Protein AF-A0A531MGT1-F1 (afdb_monomer_lite)

pLDDT: mean 92.44, std 8.83, range [54.56, 98.25]

Structure (mmCIF, N/CA/C/O backbone):
data_AF-A0A531MGT1-F1
#
_entry.id   AF-A0A531MGT1-F1
#
loop_
_atom_site.group_PDB
_atom_site.id
_atom_site.type_symbol
_atom_site.label_atom_id
_atom_site.label_alt_id
_atom_site.label_comp_id
_atom_site.label_asym_id
_atom_site.label_entity_id
_atom_site.label_seq_id
_atom_site.pdbx_PDB_ins_code
_atom_site.Cartn_x
_atom_site.Cartn_y
_atom_site.Cartn_z
_atom_site.occupancy
_atom_site.B_iso_or_equiv
_atom_site.auth_seq_id
_atom_site.auth_comp_id
_atom_site.auth_asym_id
_atom_site.auth_atom_id
_atom_site.pdbx_PDB_model_num
ATOM 1 N N . VAL A 1 1 ? 16.423 2.875 -13.349 1.00 54.56 1 VAL A N 1
ATOM 2 C CA . VAL A 1 1 ? 14.961 3.122 -13.429 1.00 54.56 1 VAL A CA 1
ATOM 3 C C . VAL A 1 1 ? 14.431 3.274 -12.011 1.00 54.56 1 VAL A C 1
ATOM 5 O O . VAL A 1 1 ? 14.729 2.421 -11.186 1.00 54.56 1 VAL A O 1
ATOM 8 N N . MET A 1 2 ? 13.733 4.365 -11.688 1.00 54.91 2 MET A N 1
ATOM 9 C CA . MET A 1 2 ? 13.284 4.667 -10.320 1.00 54.91 2 MET A CA 1
ATOM 10 C C . MET A 1 2 ? 11.908 4.043 -10.041 1.00 54.91 2 MET A C 1
ATOM 12 O O . MET A 1 2 ? 10.889 4.716 -10.100 1.00 54.91 2 MET A O 1
ATOM 16 N N . GLN A 1 3 ? 11.886 2.744 -9.730 1.00 76.25 3 GLN A N 1
ATOM 17 C CA . GLN A 1 3 ? 10.650 1.986 -9.457 1.00 76.25 3 GLN A CA 1
ATOM 18 C C . GLN A 1 3 ? 10.107 2.173 -8.027 1.00 76.25 3 GLN A C 1
ATOM 20 O O . GLN A 1 3 ? 9.001 1.740 -7.717 1.00 76.25 3 GLN A O 1
ATOM 25 N N . GLY A 1 4 ? 10.870 2.814 -7.133 1.00 87.31 4 GLY A N 1
ATOM 26 C CA . GLY A 1 4 ? 10.494 2.962 -5.721 1.00 87.31 4 GLY A CA 1
ATOM 27 C C . GLY A 1 4 ? 9.217 3.780 -5.510 1.00 87.31 4 GLY A C 1
ATOM 28 O O . GLY A 1 4 ? 8.331 3.349 -4.778 1.00 87.31 4 GLY A O 1
ATOM 29 N N . ILE A 1 5 ? 9.092 4.927 -6.188 1.00 89.69 5 ILE A N 1
ATOM 30 C CA . ILE A 1 5 ? 7.930 5.822 -6.046 1.00 89.69 5 ILE A CA 1
ATOM 31 C C . ILE A 1 5 ? 6.674 5.191 -6.656 1.00 89.69 5 ILE A C 1
ATOM 33 O O . ILE A 1 5 ? 5.605 5.240 -6.054 1.00 89.69 5 ILE A O 1
ATOM 37 N N . GLU A 1 6 ? 6.790 4.556 -7.822 1.00 90.94 6 GLU A N 1
ATOM 38 C CA . GLU A 1 6 ? 5.654 3.894 -8.472 1.00 90.94 6 GLU A CA 1
ATOM 39 C C . GLU A 1 6 ? 5.120 2.735 -7.624 1.00 90.94 6 GLU A C 1
ATOM 41 O O . GLU A 1 6 ? 3.909 2.627 -7.422 1.00 90.94 6 GLU A O 1
ATOM 46 N N . ASN A 1 7 ? 6.021 1.930 -7.046 1.00 93.06 7 ASN A N 1
ATOM 47 C CA . ASN A 1 7 ? 5.661 0.881 -6.095 1.00 93.06 7 ASN A CA 1
ATOM 48 C C . ASN A 1 7 ? 5.006 1.466 -4.836 1.00 93.06 7 ASN A C 1
ATOM 50 O O . ASN A 1 7 ? 3.967 0.966 -4.402 1.00 93.06 7 ASN A O 1
ATOM 54 N N . LEU A 1 8 ? 5.564 2.545 -4.275 1.00 93.56 8 LEU A N 1
ATOM 55 C CA . LEU A 1 8 ? 4.995 3.222 -3.108 1.00 93.56 8 LEU A C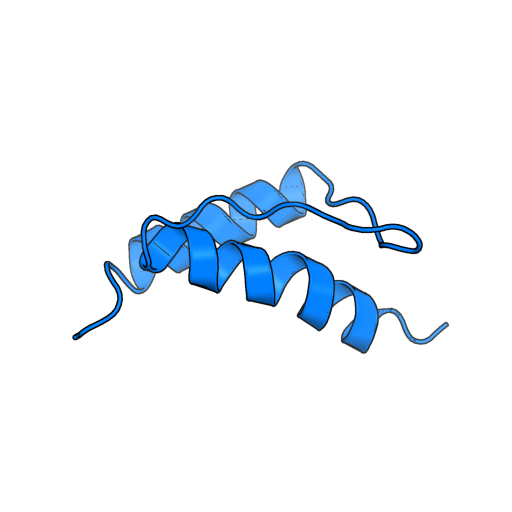A 1
ATOM 56 C C . LEU A 1 8 ? 3.564 3.700 -3.384 1.00 93.56 8 LEU A C 1
ATOM 58 O O . LEU A 1 8 ? 2.670 3.461 -2.576 1.00 93.56 8 LEU A O 1
ATOM 62 N N . ILE A 1 9 ? 3.320 4.330 -4.533 1.00 93.62 9 ILE A N 1
ATOM 63 C CA . ILE A 1 9 ? 1.990 4.819 -4.913 1.00 93.62 9 ILE A CA 1
ATOM 64 C C . ILE A 1 9 ? 1.031 3.648 -5.165 1.00 93.62 9 ILE A C 1
ATOM 66 O O . ILE A 1 9 ? -0.101 3.668 -4.675 1.00 93.62 9 ILE A O 1
ATOM 70 N N . CYS A 1 10 ? 1.458 2.641 -5.932 1.00 95.06 10 CYS A N 1
ATOM 71 C CA . CYS A 1 10 ? 0.629 1.495 -6.303 1.00 95.06 10 CYS A CA 1
ATOM 72 C C . CYS A 1 10 ? 0.188 0.702 -5.068 1.00 95.06 10 CYS A C 1
ATOM 74 O O . CYS A 1 10 ? -1.014 0.508 -4.857 1.00 95.06 10 CYS A O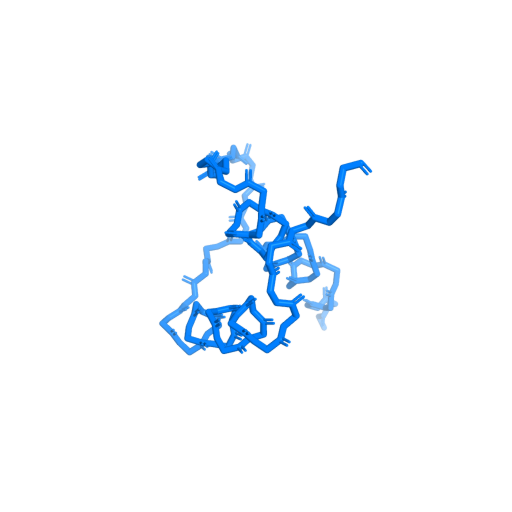 1
ATOM 76 N N . TYR A 1 11 ? 1.142 0.292 -4.231 1.00 96.56 11 TYR A N 1
ATOM 77 C CA . TYR A 1 11 ? 0.883 -0.575 -3.084 1.00 96.56 11 TYR A CA 1
ATOM 78 C C . TYR A 1 11 ? 0.473 0.197 -1.827 1.00 96.56 11 TYR A C 1
ATOM 80 O O . TYR A 1 11 ? -0.348 -0.302 -1.062 1.00 96.56 11 TYR A O 1
ATOM 88 N N . GLY A 1 12 ? 0.945 1.431 -1.630 1.00 95.94 12 GLY A N 1
ATOM 89 C CA . GLY A 1 12 ? 0.576 2.253 -0.472 1.00 95.94 12 GLY A CA 1
ATOM 90 C C . GLY A 1 12 ? -0.917 2.584 -0.434 1.00 95.94 12 GLY A C 1
ATOM 91 O O . GLY A 1 12 ? -1.563 2.402 0.597 1.00 95.94 12 GLY A O 1
ATOM 92 N N . LYS A 1 13 ? -1.505 2.969 -1.577 1.00 96.44 13 LYS A N 1
ATOM 93 C CA . LYS A 1 13 ? -2.959 3.199 -1.676 1.00 96.44 13 LYS A CA 1
ATOM 94 C C . LYS A 1 13 ? -3.759 1.929 -1.386 1.00 96.44 13 LYS A C 1
ATOM 96 O O . LYS A 1 13 ? -4.776 1.992 -0.703 1.00 96.44 13 LYS A O 1
ATOM 101 N N . ARG A 1 14 ? -3.283 0.776 -1.864 1.00 97.62 14 ARG A N 1
ATOM 102 C CA . ARG A 1 14 ? -3.914 -0.536 -1.637 1.00 97.62 14 ARG A CA 1
ATOM 103 C C . ARG A 1 14 ? -3.865 -0.951 -0.174 1.00 97.62 14 ARG A C 1
ATOM 105 O O . ARG A 1 14 ? -4.879 -1.388 0.353 1.00 97.62 14 ARG A O 1
ATOM 112 N N . LEU A 1 15 ? -2.726 -0.752 0.487 1.00 97.56 15 LEU A N 1
ATOM 113 C CA . LEU A 1 15 ? -2.582 -1.015 1.915 1.00 97.56 15 LEU A CA 1
ATOM 114 C C . LEU A 1 15 ? -3.521 -0.134 2.743 1.00 97.56 15 LEU A C 1
ATOM 116 O O . LEU A 1 15 ? -4.189 -0.631 3.646 1.00 97.56 15 LEU A O 1
ATOM 120 N N . PHE A 1 16 ? -3.614 1.155 2.413 1.00 97.00 16 PHE A N 1
ATOM 121 C CA . PHE A 1 16 ? -4.578 2.044 3.053 1.00 97.00 16 PHE A CA 1
ATOM 122 C C . PHE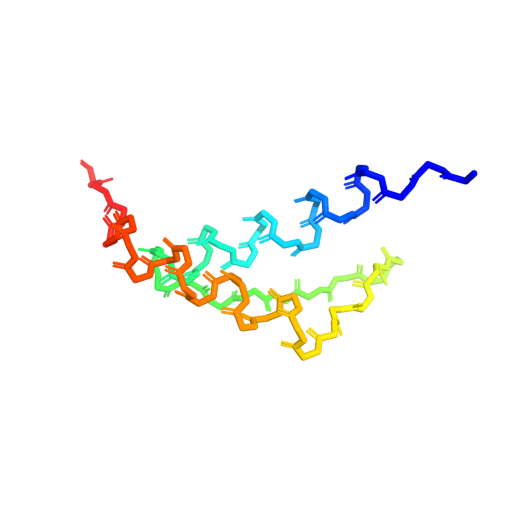 A 1 16 ? -6.021 1.566 2.831 1.00 97.00 16 PHE A C 1
ATOM 124 O O . PHE A 1 16 ? -6.755 1.396 3.800 1.00 97.00 16 PHE A O 1
ATOM 131 N N . GLY A 1 17 ? -6.409 1.283 1.582 1.00 96.75 17 GLY A N 1
ATOM 132 C CA . GLY A 1 17 ? -7.755 0.813 1.243 1.00 96.75 17 GLY A CA 1
ATOM 133 C C . GLY A 1 17 ? -8.143 -0.479 1.966 1.00 96.75 17 GLY A C 1
ATOM 134 O O . GLY A 1 17 ? -9.217 -0.543 2.561 1.00 96.75 17 GLY A O 1
ATOM 135 N N . ALA A 1 18 ? -7.236 -1.460 2.013 1.00 97.12 18 ALA A N 1
ATOM 136 C CA . ALA A 1 18 ? -7.435 -2.720 2.731 1.00 97.12 18 ALA A CA 1
ATOM 137 C C . ALA A 1 18 ? -7.708 -2.505 4.228 1.00 97.12 18 ALA A C 1
ATOM 139 O O . ALA A 1 18 ? -8.596 -3.136 4.794 1.00 97.12 18 ALA A O 1
ATOM 140 N N . ARG A 1 19 ? -6.991 -1.573 4.867 1.00 97.00 19 ARG A N 1
ATOM 141 C CA . ARG A 1 19 ? -7.163 -1.283 6.299 1.00 97.00 19 ARG A CA 1
ATOM 142 C C . ARG A 1 19 ? -8.339 -0.349 6.604 1.00 97.00 19 ARG A C 1
ATOM 144 O O . ARG A 1 19 ? -8.860 -0.382 7.719 1.00 97.00 19 ARG A O 1
ATOM 151 N N . ALA A 1 20 ? -8.734 0.492 5.647 1.00 96.88 20 ALA A N 1
ATOM 152 C CA . ALA A 1 20 ? -9.846 1.439 5.765 1.00 96.88 20 ALA A CA 1
ATOM 153 C C . ALA A 1 20 ? -11.199 0.838 5.340 1.00 96.88 20 ALA A C 1
ATOM 155 O O . ALA A 1 20 ? -12.239 1.418 5.640 1.00 96.88 20 ALA A O 1
ATOM 156 N N . GLY A 1 21 ? -11.201 -0.300 4.636 1.00 95.25 21 GLY A N 1
ATOM 157 C CA . GLY A 1 21 ? -12.405 -0.863 4.021 1.00 95.25 21 GLY A CA 1
ATOM 158 C C . GLY A 1 21 ? -12.862 -0.095 2.775 1.00 95.25 21 GLY A C 1
ATOM 159 O O . GLY A 1 21 ? -14.053 -0.054 2.483 1.00 95.25 21 GLY A O 1
ATOM 160 N N . ILE A 1 22 ? -11.929 0.539 2.054 1.00 95.25 22 ILE A N 1
ATOM 161 C CA . ILE A 1 22 ? -12.203 1.344 0.856 1.00 95.25 22 ILE A CA 1
ATOM 162 C C . ILE A 1 22 ? -11.623 0.644 -0.371 1.00 95.25 22 ILE A C 1
ATOM 164 O O . ILE A 1 22 ? -10.443 0.289 -0.405 1.00 95.25 22 ILE A O 1
ATOM 168 N N . GLN A 1 23 ? -12.441 0.492 -1.411 1.00 94.81 23 GLN A N 1
ATOM 169 C CA . GLN A 1 23 ? -11.991 -0.053 -2.686 1.00 94.81 23 GLN A CA 1
ATOM 170 C C . GLN A 1 23 ? -11.098 0.953 -3.427 1.00 94.81 23 GLN A C 1
ATOM 172 O O . GLN A 1 23 ? -11.427 2.131 -3.558 1.00 94.81 23 GLN A O 1
ATOM 177 N N . ILE A 1 24 ? -9.958 0.479 -3.933 1.00 95.00 24 ILE A N 1
ATOM 178 C CA . ILE A 1 24 ? -9.020 1.298 -4.703 1.00 95.00 24 ILE A CA 1
ATOM 179 C C . ILE A 1 24 ? -9.256 1.090 -6.193 1.00 95.00 24 ILE A C 1
ATOM 181 O O . ILE A 1 24 ? -9.256 -0.038 -6.684 1.00 95.00 24 ILE A O 1
ATOM 185 N N . HIS A 1 25 ? -9.394 2.201 -6.910 1.00 92.69 25 HIS A N 1
ATOM 186 C CA . HIS A 1 25 ? -9.507 2.238 -8.362 1.00 92.69 25 HIS A CA 1
ATOM 187 C C . HIS A 1 25 ? -8.298 2.972 -8.942 1.00 92.69 25 HIS A C 1
ATOM 189 O O . HIS A 1 25 ? -7.958 4.074 -8.504 1.00 92.69 25 HIS A O 1
ATOM 195 N N . ASP A 1 26 ? -7.636 2.365 -9.926 1.00 91.56 26 ASP A N 1
ATOM 196 C C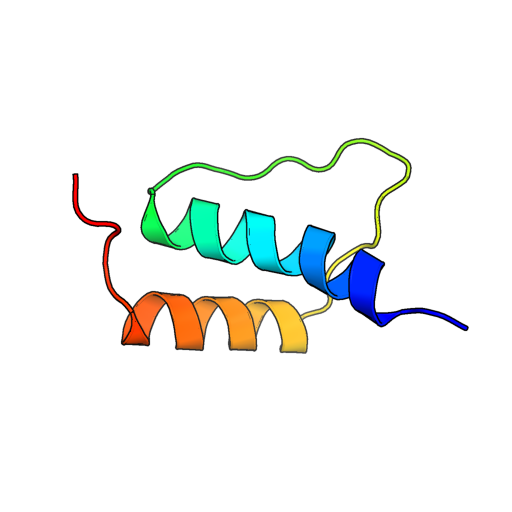A . ASP A 1 26 ? -6.527 3.011 -10.621 1.00 91.56 26 ASP A CA 1
ATOM 197 C C . ASP A 1 26 ? -7.040 3.899 -11.757 1.00 91.56 26 ASP A C 1
ATOM 199 O O . ASP A 1 26 ? -7.971 3.549 -12.483 1.00 91.56 26 ASP A O 1
ATOM 203 N N . ARG A 1 27 ? -6.371 5.037 -11.950 1.00 90.12 27 ARG A N 1
ATOM 204 C CA . ARG A 1 27 ? -6.562 5.918 -13.103 1.00 90.12 27 ARG A CA 1
ATOM 205 C C . ARG A 1 27 ? -5.273 5.945 -13.910 1.00 90.12 27 ARG A C 1
ATOM 207 O O . ARG A 1 27 ? -4.207 6.162 -13.341 1.00 90.12 27 ARG A O 1
ATOM 214 N N . ALA A 1 28 ? -5.373 5.740 -15.220 1.00 88.38 28 ALA A N 1
ATOM 215 C CA . ALA A 1 28 ? -4.209 5.773 -16.095 1.00 88.38 28 ALA A CA 1
ATOM 216 C C . ALA A 1 28 ? -3.592 7.190 -16.183 1.00 88.38 28 ALA A C 1
ATOM 218 O O . ALA A 1 28 ? -4.344 8.171 -16.190 1.00 88.38 28 ALA A O 1
ATOM 219 N N . PRO A 1 29 ? -2.253 7.301 -16.301 1.00 87.31 29 PRO A N 1
ATOM 220 C CA . PRO A 1 29 ? -1.273 6.207 -16.278 1.00 87.31 29 PRO A CA 1
ATOM 221 C C . PRO A 1 29 ? -1.007 5.687 -14.851 1.00 87.31 29 PRO A C 1
ATOM 223 O O . PRO A 1 29 ? -0.829 6.467 -13.919 1.00 87.31 29 PRO A O 1
ATOM 226 N N . ALA A 1 30 ? -0.963 4.362 -14.684 1.00 89.69 30 ALA A N 1
ATOM 227 C CA . ALA A 1 30 ? -0.690 3.711 -13.402 1.00 89.69 30 ALA A CA 1
ATOM 228 C C . ALA A 1 30 ? 0.101 2.410 -13.592 1.00 89.69 30 ALA A C 1
ATOM 230 O O . ALA A 1 30 ? -0.121 1.670 -14.553 1.00 89.69 30 ALA A O 1
ATOM 231 N N . MET A 1 31 ? 0.989 2.114 -12.641 1.00 92.12 31 MET A N 1
ATOM 232 C CA . MET A 1 31 ? 1.625 0.804 -12.521 1.00 92.12 31 MET A CA 1
ATOM 233 C C . MET A 1 31 ? 0.572 -0.241 -12.135 1.00 92.12 31 MET A C 1
ATOM 235 O O . MET A 1 31 ? -0.174 -0.047 -11.175 1.00 92.12 31 MET A O 1
ATOM 239 N N . ARG A 1 32 ? 0.532 -1.365 -12.858 1.00 91.81 32 ARG A N 1
ATOM 240 C CA . ARG A 1 32 ? -0.316 -2.507 -12.494 1.00 91.81 32 ARG A CA 1
ATOM 241 C C . ARG A 1 32 ? 0.358 -3.314 -11.381 1.00 91.81 32 ARG A C 1
ATOM 243 O O . ARG A 1 32 ? 1.548 -3.608 -11.509 1.00 91.81 32 ARG A O 1
ATOM 250 N N . PRO A 1 33 ? -0.363 -3.679 -10.310 1.00 93.81 33 PRO A N 1
ATOM 251 C CA . PRO A 1 33 ? 0.186 -4.570 -9.300 1.00 93.81 33 PRO A CA 1
ATOM 252 C C . PRO A 1 33 ? 0.391 -5.971 -9.888 1.00 93.81 33 PRO A C 1
ATOM 254 O O . PRO A 1 33 ? -0.271 -6.355 -10.853 1.00 93.81 33 PRO A O 1
ATOM 257 N N . ASN A 1 34 ? 1.272 -6.747 -9.266 1.00 94.88 34 ASN A N 1
ATOM 258 C CA . ASN A 1 34 ? 1.394 -8.183 -9.507 1.00 94.88 34 ASN A CA 1
ATOM 259 C C . ASN A 1 34 ? 0.909 -8.981 -8.285 1.00 94.88 34 ASN A C 1
ATOM 261 O O . ASN A 1 34 ? 0.672 -8.416 -7.215 1.00 94.88 34 ASN A O 1
ATOM 265 N N . GLU A 1 35 ? 0.768 -10.295 -8.445 1.00 97.00 35 GLU A N 1
ATOM 266 C CA . GLU A 1 35 ? 0.252 -11.190 -7.401 1.00 97.00 35 GLU A CA 1
ATOM 267 C C . GLU A 1 35 ? 1.090 -11.140 -6.117 1.00 97.00 35 GLU A C 1
ATOM 269 O O . GLU A 1 35 ? 0.538 -11.003 -5.027 1.00 97.00 35 GLU A O 1
ATOM 274 N N . THR A 1 36 ? 2.422 -11.156 -6.234 1.00 96.25 36 THR A N 1
ATOM 275 C CA . THR A 1 36 ? 3.334 -11.082 -5.082 1.00 96.25 36 THR A CA 1
ATOM 276 C C . THR A 1 36 ? 3.135 -9.799 -4.280 1.00 96.25 36 THR A C 1
ATOM 278 O O . THR A 1 36 ? 3.043 -9.836 -3.054 1.00 96.25 36 THR A O 1
ATOM 281 N N . GLY A 1 37 ? 3.034 -8.654 -4.954 1.00 95.12 37 GLY A N 1
ATOM 282 C CA . GLY A 1 37 ? 2.816 -7.367 -4.305 1.00 95.12 37 GLY A CA 1
ATOM 283 C C . GLY A 1 37 ? 1.451 -7.281 -3.623 1.00 95.12 37 GLY A C 1
ATOM 284 O O . GLY A 1 37 ? 1.352 -6.748 -2.519 1.00 95.12 37 GLY A O 1
ATOM 285 N N . LEU A 1 38 ? 0.408 -7.862 -4.226 1.00 97.12 38 LEU A N 1
ATOM 286 C CA . LEU A 1 38 ? -0.914 -7.965 -3.599 1.00 97.12 38 LEU A CA 1
ATOM 287 C C . LEU A 1 38 ? -0.883 -8.855 -2.349 1.00 97.12 38 LEU A C 1
ATOM 289 O O . LEU A 1 38 ? -1.418 -8.460 -1.313 1.00 97.12 38 LEU A O 1
ATOM 293 N N . ALA A 1 39 ? -0.198 -9.999 -2.405 1.00 98.06 39 ALA A N 1
ATOM 294 C CA . ALA A 1 39 ? -0.023 -10.878 -1.250 1.00 98.06 39 ALA A CA 1
ATOM 295 C C . ALA A 1 39 ? 0.739 -10.182 -0.107 1.00 98.06 39 ALA A C 1
ATOM 297 O O . ALA A 1 39 ? 0.371 -10.313 1.062 1.00 98.06 39 ALA A O 1
ATOM 298 N N . MET A 1 40 ? 1.766 -9.386 -0.430 1.00 97.62 40 MET A N 1
ATOM 299 C CA . MET A 1 40 ? 2.476 -8.573 0.562 1.00 97.62 40 MET A CA 1
ATOM 300 C C . MET A 1 40 ? 1.571 -7.509 1.189 1.00 97.62 40 MET A C 1
ATOM 302 O O . MET A 1 40 ? 1.584 -7.357 2.409 1.00 97.62 40 MET A O 1
ATOM 306 N N . VAL A 1 41 ? 0.769 -6.797 0.387 1.00 97.81 41 VAL A N 1
ATOM 307 C CA . VAL A 1 41 ? -0.207 -5.821 0.899 1.00 97.81 41 VAL A CA 1
ATOM 308 C C . VAL A 1 41 ? -1.162 -6.478 1.890 1.00 97.81 41 VAL A C 1
ATOM 310 O O . VAL A 1 41 ? -1.353 -5.929 2.973 1.00 97.81 41 VAL A O 1
ATOM 313 N N . GLN A 1 42 ? -1.709 -7.650 1.558 1.00 97.62 42 GLN A N 1
ATOM 314 C CA . GL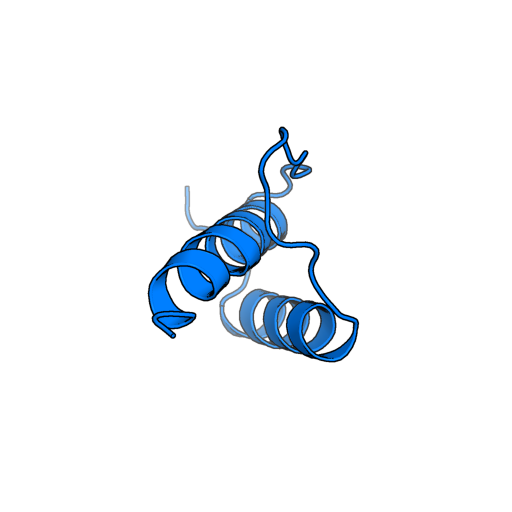N A 1 42 ? -2.626 -8.361 2.448 1.00 97.62 42 GLN A CA 1
ATOM 315 C C . GLN A 1 42 ? -1.940 -8.753 3.760 1.00 97.62 42 GLN A C 1
ATOM 317 O O . GLN A 1 42 ? -2.433 -8.415 4.831 1.00 97.62 42 GLN A O 1
ATOM 322 N N . ARG A 1 43 ? -0.740 -9.345 3.686 1.00 98.25 43 ARG A N 1
ATOM 323 C CA . ARG A 1 43 ? 0.054 -9.701 4.872 1.00 98.25 43 ARG A CA 1
ATOM 324 C C . ARG A 1 43 ? 0.291 -8.501 5.796 1.00 98.25 43 ARG A C 1
ATOM 326 O O . ARG A 1 43 ? 0.215 -8.639 7.015 1.00 98.25 43 ARG A O 1
ATOM 333 N N . PHE A 1 44 ? 0.606 -7.330 5.239 1.00 97.88 44 PHE A N 1
ATOM 334 C CA . PHE A 1 44 ? 0.808 -6.120 6.039 1.00 97.88 44 PHE A CA 1
ATOM 335 C C . PHE A 1 44 ? -0.499 -5.546 6.584 1.00 97.88 44 PHE A C 1
ATOM 337 O O . PHE A 1 44 ? -0.510 -5.066 7.715 1.00 97.88 44 PHE A O 1
ATOM 344 N N . ALA A 1 45 ? -1.588 -5.592 5.816 1.00 97.88 45 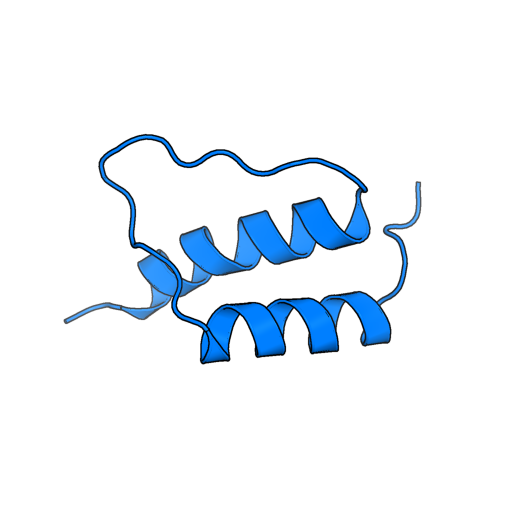ALA A N 1
ATOM 345 C CA . ALA A 1 45 ? -2.900 -5.159 6.281 1.00 97.88 45 ALA A CA 1
ATOM 346 C C . ALA A 1 45 ? -3.368 -6.003 7.475 1.00 97.88 45 ALA A C 1
ATOM 348 O O . ALA A 1 45 ? -3.786 -5.436 8.482 1.00 97.88 45 ALA A O 1
ATOM 349 N N . ASP A 1 46 ? -3.205 -7.326 7.399 1.00 97.69 46 ASP A N 1
ATOM 350 C CA . ASP A 1 46 ? -3.549 -8.257 8.477 1.00 97.69 46 ASP A CA 1
ATOM 351 C C . ASP A 1 46 ? -2.710 -7.989 9.732 1.00 97.69 46 ASP A C 1
ATOM 353 O O . ASP A 1 46 ? -3.237 -7.941 10.841 1.00 97.69 46 ASP A O 1
ATOM 357 N N . HIS A 1 47 ? -1.404 -7.751 9.562 1.00 97.94 47 HIS A N 1
ATOM 358 C CA . HIS A 1 47 ? -0.501 -7.465 10.677 1.00 97.94 47 HIS A CA 1
ATOM 359 C C . HIS A 1 47 ? -0.787 -6.119 11.359 1.00 97.94 47 HIS A C 1
ATOM 361 O O . HIS A 1 47 ? -0.716 -6.015 12.580 1.00 97.94 47 HIS A O 1
ATOM 367 N N . LEU A 1 48 ? -1.096 -5.080 10.578 1.00 96.88 48 LEU A N 1
ATOM 368 C CA . LEU A 1 48 ? -1.366 -3.734 11.091 1.00 96.88 48 LEU A CA 1
ATOM 369 C C . LEU A 1 48 ? -2.811 -3.547 11.574 1.00 96.88 48 LEU A C 1
ATOM 371 O O . LEU A 1 48 ? -3.111 -2.532 12.209 1.00 96.88 48 LEU A O 1
ATOM 375 N N . GLY A 1 49 ? -3.708 -4.473 11.231 1.00 96.06 49 GLY A N 1
ATOM 376 C CA . GLY A 1 49 ? -5.126 -4.410 11.551 1.00 96.06 49 GLY A CA 1
ATOM 377 C C . GLY A 1 49 ? -5.860 -3.223 10.918 1.00 96.06 49 GLY A C 1
ATOM 378 O O . GLY A 1 49 ? -5.330 -2.464 10.092 1.00 96.06 49 GLY A O 1
ATOM 379 N N . ARG A 1 50 ? -7.121 -3.053 11.332 1.00 95.62 50 ARG A N 1
ATOM 380 C CA . ARG A 1 50 ? -7.981 -1.940 10.906 1.00 95.62 50 ARG A CA 1
ATOM 381 C C . ARG A 1 50 ? -7.334 -0.596 11.256 1.00 95.62 50 ARG A C 1
ATOM 383 O O . ARG A 1 50 ? -6.704 -0.461 12.303 1.00 95.62 50 ARG A O 1
ATOM 390 N N . LEU A 1 51 ? -7.488 0.399 10.384 1.00 92.75 51 LEU A N 1
ATOM 391 C CA . LEU A 1 51 ? -7.043 1.759 10.696 1.00 92.75 51 LEU A CA 1
ATOM 392 C C . LEU A 1 51 ? -7.828 2.312 11.904 1.00 92.75 51 LEU A C 1
ATOM 394 O O . LEU A 1 51 ? -9.060 2.217 11.896 1.00 92.75 51 LEU A O 1
ATOM 398 N N . PRO A 1 52 ? -7.147 2.859 12.931 1.00 84.81 52 PRO A N 1
ATOM 399 C CA . PRO A 1 52 ? -7.816 3.541 14.033 1.00 84.81 52 PRO A CA 1
ATOM 400 C C . PRO A 1 52 ? -8.515 4.805 13.516 1.00 84.81 52 PRO A C 1
ATOM 402 O O . PRO A 1 52 ? -8.001 5.465 12.609 1.00 84.81 52 PRO A O 1
ATOM 405 N N . GLY A 1 53 ? -9.707 5.070 14.055 1.00 76.44 53 GLY A N 1
ATOM 406 C CA . GLY A 1 53 ? -10.545 6.225 13.718 1.00 76.44 53 GLY A CA 1
ATOM 407 C C . GLY A 1 53 ? -10.257 7.442 14.578 1.00 76.44 53 GLY A C 1
ATOM 408 O O . GLY A 1 53 ? -9.706 7.256 15.686 1.00 76.44 53 GLY A O 1
#

Foldseek 3Di:
DPCPVLLCVALVVVLLCLQAVHDDDDDPPHDDDDPVSNVVSVVVCVVVHHDDD

Radius of gyration: 11.4 Å; chains: 1; bounding box: 27×17×30 Å

Secondary structure (DSSP, 8-state):
--HHHHHHHHHHHHHHHHHHT------SS-PPP-HHHHHHHHHHHHHH-SPP-

Sequence (53 aa):
VMQGIENLICYGKRLFGARAGIQIHDRAPAMRPNETGLAMVQRFADHLGRLPG